Protein AF-A0AAN8WZ71-F1 (afdb_monomer)

Solvent-accessible surface area (backbone atoms only — not comparable to full-atom values): 7168 Å² total; per-residue (Å²): 134,68,98,59,56,63,64,50,48,56,57,44,58,75,47,44,44,58,53,51,13,48,49,56,67,74,42,53,74,73,52,36,56,52,51,53,52,48,50,57,48,39,73,74,74,43,94,68,56,71,68,53,53,55,36,55,76,36,24,63,64,42,34,54,52,49,54,50,50,49,50,71,71,39,50,68,61,54,51,52,52,50,51,51,51,52,54,51,50,52,49,52,52,51,53,50,52,53,48,50,54,51,53,53,52,50,52,52,53,52,53,53,53,51,53,52,52,53,52,52,53,53,52,54,55,62,75,76,110

InterPro domains:
  IPR006569 CID domain [PF04818] (3-52)
  IPR006569 CID domain [PS51391] (1-64)
  IPR008942 ENTH/VHS [G3DSA:1.25.40.90] (1-63)
  IPR008942 ENTH/VHS [SSF48464] (9-59)

Sequence (129 aa):
VRKNADDLKEALEKVLAPMFCNAMTIASEDQKSKLDKLLNLWESKIKLEDDVVMQLKKPVESWGSFEKAMIDEFPQVVATINQHIDSTFEGYKQQHNAFVQHATGQIQSLANQKQQIEQQAAAAAAAAA

Radius of gyration: 33.4 Å; Cα contacts (8 Å, |Δi|>4): 41; chains: 1; bounding box: 72×32×90 Å

Organism: Halocaridina rubra (NCBI:txid373956)

Mean predicted aligned error: 8.75 Å

Structure (mmCIF, N/CA/C/O backbone):
data_AF-A0AAN8WZ71-F1
#
_entry.id   AF-A0AAN8WZ71-F1
#
loop_
_atom_site.group_PDB
_atom_site.id
_atom_site.type_symbol
_atom_site.label_atom_id
_atom_site.label_alt_id
_atom_site.label_comp_id
_atom_site.label_asym_id
_atom_site.label_entity_id
_atom_site.label_seq_id
_atom_site.pdbx_PDB_ins_code
_atom_site.Cartn_x
_atom_site.Cartn_y
_atom_site.Cartn_z
_atom_site.occupancy
_atom_site.B_iso_or_equiv
_atom_site.auth_seq_id
_atom_site.auth_comp_id
_atom_site.auth_asym_id
_atom_site.auth_atom_id
_atom_site.pdbx_PDB_model_num
ATOM 1 N N . VAL A 1 1 ? 31.640 -9.746 -29.147 1.00 50.41 1 VAL A N 1
ATOM 2 C CA . VAL A 1 1 ? 30.275 -9.728 -28.571 1.00 50.41 1 VAL A CA 1
ATOM 3 C C . VAL A 1 1 ? 30.166 -10.917 -27.622 1.00 50.41 1 VAL A C 1
ATOM 5 O O . VAL A 1 1 ? 30.475 -12.025 -28.045 1.00 50.41 1 VAL A O 1
ATOM 8 N N . ARG A 1 2 ? 29.926 -10.696 -26.319 1.00 54.34 2 ARG A N 1
ATOM 9 C CA . ARG A 1 2 ? 29.848 -11.781 -25.315 1.00 54.34 2 ARG A CA 1
ATOM 10 C C . ARG A 1 2 ? 28.528 -12.535 -25.504 1.00 54.34 2 ARG A C 1
ATOM 12 O O . ARG A 1 2 ? 27.493 -11.900 -25.626 1.00 54.34 2 ARG A O 1
ATOM 19 N N . LYS A 1 3 ? 28.576 -13.866 -25.478 1.00 52.88 3 LYS A N 1
ATOM 20 C CA . LYS A 1 3 ? 27.518 -14.784 -25.941 1.00 52.88 3 LYS A CA 1
ATOM 21 C C . LYS A 1 3 ? 26.167 -14.750 -25.185 1.00 52.88 3 LYS A C 1
ATOM 23 O O . LYS A 1 3 ? 25.288 -15.487 -25.581 1.00 52.88 3 LYS A O 1
ATOM 28 N N . ASN A 1 4 ? 25.994 -13.896 -24.171 1.00 56.56 4 ASN A N 1
ATOM 29 C CA . ASN A 1 4 ? 24.761 -13.747 -23.371 1.00 56.56 4 ASN A CA 1
ATOM 30 C C . ASN A 1 4 ? 24.374 -12.263 -23.162 1.00 56.56 4 ASN A C 1
ATOM 32 O O . ASN A 1 4 ? 23.607 -11.937 -22.260 1.00 56.56 4 ASN A O 1
ATOM 36 N N . ALA A 1 5 ? 24.999 -11.335 -23.897 1.00 67.25 5 ALA A N 1
ATOM 37 C CA . ALA A 1 5 ? 24.739 -9.906 -23.722 1.00 67.25 5 ALA A CA 1
ATOM 38 C C . ALA A 1 5 ? 23.344 -9.511 -24.230 1.00 67.25 5 ALA A C 1
ATOM 40 O O . ALA A 1 5 ? 22.724 -8.623 -23.651 1.00 67.25 5 ALA A O 1
ATOM 41 N N . ASP A 1 6 ? 22.861 -10.197 -25.266 1.00 71.81 6 ASP A N 1
ATOM 42 C CA . ASP A 1 6 ? 21.575 -9.912 -25.898 1.00 71.81 6 ASP A CA 1
ATOM 43 C C . ASP A 1 6 ? 20.410 -10.452 -25.050 1.00 71.81 6 ASP A C 1
ATOM 45 O O . ASP A 1 6 ? 19.509 -9.686 -24.731 1.00 71.81 6 ASP A O 1
ATOM 49 N N . ASP A 1 7 ? 20.495 -11.689 -24.538 1.00 77.50 7 ASP A N 1
ATOM 50 C CA . ASP A 1 7 ? 19.505 -12.243 -23.593 1.00 77.50 7 ASP A CA 1
ATOM 51 C C . ASP A 1 7 ? 19.384 -11.392 -22.319 1.00 77.50 7 ASP A C 1
ATOM 53 O O . ASP A 1 7 ? 18.293 -11.166 -21.794 1.00 77.50 7 ASP A O 1
ATOM 57 N N . LEU A 1 8 ? 20.519 -10.892 -21.811 1.00 77.56 8 LEU A N 1
ATOM 58 C CA . LEU A 1 8 ? 20.534 -9.995 -20.660 1.00 77.56 8 LEU A CA 1
ATOM 59 C C . LEU A 1 8 ? 19.895 -8.643 -20.995 1.00 77.56 8 LEU A C 1
ATOM 61 O O . LEU A 1 8 ? 19.163 -8.116 -20.164 1.00 77.56 8 LEU A O 1
ATOM 65 N N . LYS A 1 9 ? 20.162 -8.084 -22.183 1.00 75.56 9 LYS A N 1
ATOM 66 C CA . LYS A 1 9 ? 19.537 -6.840 -22.655 1.00 75.56 9 LYS A CA 1
ATOM 67 C C . LYS A 1 9 ? 18.021 -7.005 -22.740 1.00 75.56 9 LYS A C 1
ATOM 69 O O . LYS A 1 9 ? 17.305 -6.193 -22.169 1.00 75.56 9 LYS A O 1
ATOM 74 N N . GLU A 1 10 ? 17.555 -8.090 -23.351 1.00 75.31 10 GLU A N 1
ATOM 75 C CA . GLU A 1 10 ? 16.131 -8.396 -23.514 1.00 75.31 10 GLU A CA 1
ATOM 76 C C . GLU A 1 10 ? 15.431 -8.603 -22.160 1.00 75.31 10 GLU A C 1
ATOM 78 O O . GLU A 1 10 ? 14.350 -8.067 -21.911 1.00 75.31 10 GLU A O 1
ATOM 83 N N . ALA A 1 11 ? 16.055 -9.348 -21.243 1.00 78.62 11 ALA A N 1
ATOM 84 C CA . ALA A 1 11 ? 15.525 -9.535 -19.895 1.00 78.62 11 ALA A CA 1
ATOM 85 C C . ALA A 1 11 ? 15.467 -8.214 -19.113 1.00 78.62 11 ALA A C 1
ATOM 87 O O . ALA A 1 11 ? 14.515 -7.980 -18.368 1.00 78.62 11 ALA A O 1
ATOM 88 N N . LEU A 1 12 ? 16.467 -7.345 -19.291 1.00 78.12 12 LEU A N 1
ATOM 89 C CA . LEU A 1 12 ? 16.511 -6.041 -18.639 1.00 78.12 12 LEU A CA 1
ATOM 90 C C . LEU A 1 12 ? 15.439 -5.103 -19.204 1.00 78.12 12 LEU A C 1
ATOM 92 O O . LEU A 1 12 ? 14.773 -4.426 -18.431 1.00 78.12 12 LEU A O 1
ATOM 96 N N . GLU A 1 13 ? 15.221 -5.098 -20.518 1.00 75.00 13 GLU A N 1
ATOM 97 C CA . GLU A 1 13 ? 14.202 -4.271 -21.178 1.00 75.00 13 GLU A CA 1
ATOM 98 C C . GLU A 1 13 ? 12.783 -4.596 -20.683 1.00 75.00 13 GLU A C 1
ATOM 100 O O . GLU A 1 13 ? 12.006 -3.675 -20.433 1.00 75.00 13 GLU A O 1
ATOM 105 N N . LYS A 1 14 ? 12.484 -5.874 -20.400 1.00 78.88 14 LYS A N 1
ATOM 106 C CA . LYS A 1 14 ? 11.188 -6.317 -19.841 1.00 78.88 14 LYS A CA 1
ATOM 107 C C . LYS A 1 14 ? 10.879 -5.760 -18.447 1.00 78.88 14 LYS A C 1
ATOM 109 O O . LYS A 1 14 ? 9.712 -5.633 -18.090 1.00 78.88 14 LYS A O 1
ATOM 114 N N . VAL A 1 15 ? 11.899 -5.438 -17.650 1.00 86.69 15 VAL A N 1
ATOM 115 C CA . VAL A 1 15 ? 11.726 -4.922 -16.275 1.00 86.69 15 VAL A CA 1
ATOM 116 C C . VAL A 1 15 ? 12.072 -3.440 -16.142 1.00 86.69 15 VAL A C 1
ATOM 118 O O . VAL A 1 15 ? 11.668 -2.794 -15.175 1.00 86.69 15 VAL A O 1
ATOM 121 N N . LEU A 1 16 ? 12.783 -2.876 -17.120 1.00 90.12 16 LEU A N 1
ATOM 122 C CA . LEU A 1 16 ? 13.292 -1.508 -17.089 1.00 90.12 16 LEU A CA 1
ATOM 123 C C . LEU A 1 16 ? 12.166 -0.474 -17.052 1.00 90.12 16 LEU A C 1
ATOM 125 O O . LEU A 1 16 ? 12.211 0.433 -16.218 1.00 90.12 16 LEU A O 1
ATOM 129 N N . ALA A 1 17 ? 11.149 -0.625 -17.904 1.00 91.06 17 ALA A N 1
ATOM 130 C CA . ALA A 1 17 ? 10.016 0.294 -17.926 1.00 91.06 17 ALA A CA 1
ATOM 131 C C . ALA A 1 17 ? 9.230 0.279 -16.599 1.00 91.06 17 ALA A C 1
ATOM 133 O O . ALA A 1 17 ? 9.123 1.347 -15.991 1.00 91.06 17 ALA A O 1
ATOM 134 N N . PRO A 1 18 ? 8.778 -0.874 -16.062 1.00 93.19 18 PRO A N 1
ATOM 135 C CA . PRO A 1 18 ? 8.116 -0.926 -14.757 1.00 93.19 18 PRO A CA 1
ATOM 136 C C . PRO A 1 18 ? 8.955 -0.336 -13.615 1.00 93.19 18 PRO A C 1
ATOM 138 O O . PRO A 1 18 ? 8.448 0.449 -12.815 1.00 93.19 18 PRO A O 1
ATOM 141 N N . MET A 1 19 ? 10.253 -0.655 -13.552 1.00 94.19 19 MET A N 1
ATOM 142 C CA . MET A 1 19 ? 11.137 -0.161 -12.492 1.00 94.19 19 MET A CA 1
ATOM 143 C C . MET A 1 19 ? 11.321 1.358 -12.545 1.00 94.19 19 MET A C 1
ATOM 145 O O . MET A 1 19 ? 11.204 2.027 -11.517 1.00 94.19 19 MET A O 1
ATOM 149 N N . PHE A 1 20 ? 11.599 1.909 -13.730 1.00 95.56 20 PHE A N 1
ATOM 150 C CA . PHE A 1 20 ? 11.768 3.350 -13.904 1.00 95.56 20 PHE A CA 1
ATOM 151 C C . PHE A 1 20 ? 10.460 4.101 -13.643 1.00 95.56 20 PHE A C 1
ATOM 153 O O . PHE A 1 20 ? 10.460 5.103 -12.931 1.00 95.56 20 PHE A O 1
ATOM 160 N N . CYS A 1 21 ? 9.341 3.604 -14.178 1.00 95.56 21 CYS A N 1
ATOM 161 C CA . CYS A 1 21 ? 8.038 4.248 -14.045 1.00 95.56 21 CYS A CA 1
ATOM 162 C C . CYS A 1 21 ? 7.558 4.272 -12.585 1.00 95.56 21 CYS A C 1
ATOM 164 O O . CYS A 1 21 ? 7.103 5.316 -12.109 1.00 95.56 21 CYS A O 1
ATOM 166 N N . ASN A 1 22 ? 7.743 3.175 -11.841 1.00 95.88 22 ASN A N 1
ATOM 167 C CA . ASN A 1 22 ? 7.469 3.142 -10.404 1.00 95.88 22 ASN A CA 1
ATOM 168 C C . ASN A 1 22 ? 8.366 4.130 -9.643 1.00 95.88 22 ASN A C 1
ATOM 170 O O . ASN A 1 22 ? 7.875 4.962 -8.882 1.00 95.88 22 ASN A O 1
ATOM 174 N N . ALA A 1 23 ? 9.680 4.097 -9.905 1.00 96.50 23 ALA A N 1
ATOM 175 C CA . ALA A 1 23 ? 10.632 5.004 -9.270 1.00 96.50 23 ALA A CA 1
ATOM 176 C C . ALA A 1 23 ? 10.274 6.478 -9.519 1.00 96.50 23 ALA A C 1
ATOM 178 O O . ALA A 1 23 ? 10.291 7.266 -8.579 1.00 96.50 23 ALA A O 1
ATOM 179 N N . MET A 1 24 ? 9.885 6.845 -10.745 1.00 95.62 24 MET A N 1
ATOM 180 C CA . MET A 1 24 ? 9.431 8.202 -11.073 1.00 95.62 24 MET A CA 1
ATOM 181 C C . MET A 1 24 ? 8.139 8.601 -10.357 1.00 95.62 24 MET A C 1
ATOM 183 O O . MET A 1 24 ? 7.975 9.768 -9.999 1.00 95.62 24 MET A O 1
ATOM 187 N N . THR A 1 25 ? 7.234 7.649 -10.131 1.00 93.25 25 THR A N 1
ATOM 188 C CA . THR A 1 25 ? 5.943 7.899 -9.474 1.00 93.25 25 THR A CA 1
ATOM 189 C C . THR A 1 25 ? 6.113 8.220 -7.987 1.00 93.25 25 THR A C 1
ATOM 191 O O . THR A 1 25 ? 5.432 9.106 -7.473 1.00 93.25 25 THR A O 1
ATOM 194 N N . ILE A 1 26 ? 7.056 7.561 -7.304 1.00 95.06 26 ILE A N 1
ATOM 195 C CA . ILE A 1 26 ? 7.288 7.736 -5.857 1.00 95.06 26 ILE A CA 1
ATOM 196 C C . ILE A 1 26 ? 8.430 8.706 -5.515 1.00 95.06 26 ILE A C 1
ATOM 198 O O . ILE A 1 26 ? 8.614 9.061 -4.351 1.00 95.06 26 ILE A O 1
ATOM 202 N N . ALA A 1 27 ? 9.230 9.109 -6.504 1.00 95.94 27 ALA A N 1
ATOM 203 C CA . ALA A 1 27 ? 10.394 9.961 -6.303 1.00 95.94 27 ALA A CA 1
ATOM 204 C C . ALA A 1 27 ? 10.032 11.3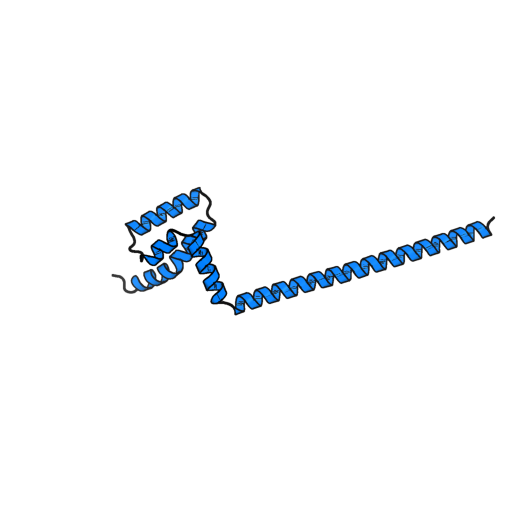80 -5.833 1.00 95.94 27 ALA A C 1
ATOM 206 O O . ALA A 1 27 ? 9.069 12.001 -6.288 1.00 95.94 27 ALA A O 1
ATOM 207 N N . SER A 1 28 ? 10.886 11.937 -4.972 1.00 96.69 28 SER A N 1
ATOM 208 C CA . SER A 1 28 ? 10.936 13.380 -4.712 1.00 96.69 28 SER A CA 1
ATOM 209 C C . SER A 1 28 ? 11.395 14.165 -5.947 1.00 96.69 28 SER A C 1
ATOM 211 O O . SER A 1 28 ? 11.982 13.606 -6.871 1.00 96.69 28 SER A O 1
ATOM 213 N N . GLU A 1 29 ? 11.198 15.482 -5.945 1.00 95.19 29 GLU A N 1
A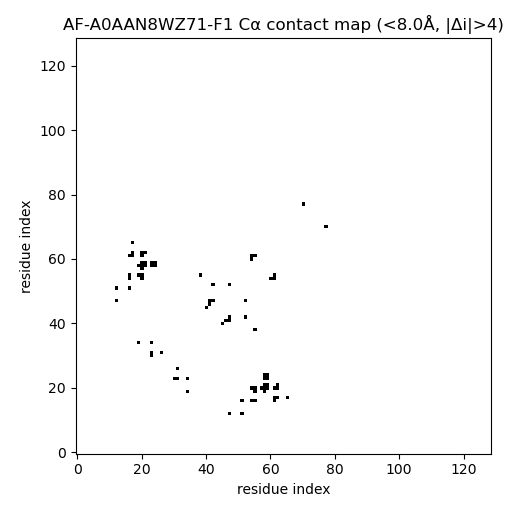TOM 214 C CA . GLU A 1 29 ? 11.547 16.348 -7.080 1.00 95.19 29 GLU A CA 1
ATOM 215 C C . GLU A 1 29 ? 13.040 16.286 -7.468 1.00 95.19 29 GLU A C 1
ATOM 217 O O . GLU A 1 29 ? 13.384 16.180 -8.645 1.00 95.19 29 GLU A O 1
ATOM 222 N N . ASP A 1 30 ? 13.946 16.257 -6.482 1.00 95.19 30 ASP A N 1
ATOM 223 C CA . ASP A 1 30 ? 15.390 16.101 -6.736 1.00 95.19 30 ASP A CA 1
ATOM 224 C C . ASP A 1 30 ? 15.716 14.746 -7.390 1.00 95.19 30 ASP A C 1
ATOM 226 O O . ASP A 1 30 ? 16.544 14.651 -8.300 1.00 95.19 30 ASP A O 1
ATOM 230 N N . GLN A 1 31 ? 15.037 13.681 -6.956 1.00 97.06 31 GLN A N 1
ATOM 231 C CA . GLN A 1 31 ? 15.202 12.346 -7.527 1.00 97.06 31 GLN A CA 1
ATOM 232 C C . GLN A 1 31 ? 14.621 12.264 -8.941 1.00 97.06 31 GLN A C 1
ATOM 234 O O . GLN A 1 31 ? 15.255 11.660 -9.805 1.00 97.06 31 GLN A O 1
ATOM 239 N N . LYS A 1 32 ? 13.485 12.919 -9.207 1.00 95.94 32 LYS A N 1
ATOM 240 C CA . LYS A 1 32 ? 12.906 13.022 -10.553 1.00 95.94 32 LYS A CA 1
ATOM 241 C C . LYS A 1 32 ? 13.876 13.684 -11.524 1.00 95.94 32 LYS A C 1
ATOM 243 O O . LYS A 1 32 ? 14.181 13.102 -12.556 1.00 95.94 32 LYS A O 1
ATOM 248 N N . SER A 1 33 ? 14.507 14.795 -11.131 1.00 96.12 33 SER A N 1
ATOM 249 C CA . SER A 1 33 ? 15.534 15.446 -11.961 1.00 96.12 33 SER A CA 1
ATOM 250 C C . SER A 1 33 ? 16.711 14.517 -12.307 1.00 96.12 33 SER A C 1
ATOM 252 O O . SER A 1 33 ? 17.272 14.578 -13.405 1.00 96.12 33 SER A O 1
ATOM 254 N N . LYS A 1 34 ? 17.108 13.630 -11.384 1.00 97.31 34 LYS A N 1
ATOM 255 C CA . LYS A 1 34 ? 18.148 12.616 -11.634 1.00 97.31 34 LYS A CA 1
ATOM 256 C C . LYS A 1 34 ? 17.659 11.513 -12.577 1.00 97.31 34 LYS A C 1
ATOM 258 O O . LYS A 1 34 ? 18.422 11.095 -13.447 1.00 97.31 34 LYS A O 1
ATOM 263 N N . LEU A 1 35 ? 16.415 11.069 -12.425 1.00 96.56 35 LEU A N 1
ATOM 264 C CA . LEU A 1 35 ? 15.778 10.081 -13.297 1.00 96.56 35 LEU A CA 1
ATOM 265 C C . LEU A 1 35 ? 15.578 10.624 -14.721 1.00 96.56 35 LEU A C 1
ATOM 267 O O . LEU A 1 35 ? 15.876 9.918 -15.678 1.00 96.56 35 LEU A O 1
ATOM 271 N N . ASP A 1 36 ? 15.221 11.897 -14.885 1.00 95.38 36 ASP A N 1
ATOM 272 C CA . ASP A 1 36 ? 15.139 12.542 -16.201 1.00 95.38 36 ASP A CA 1
ATOM 273 C C . ASP A 1 36 ? 16.508 12.601 -16.888 1.00 95.38 36 ASP A C 1
ATOM 275 O O . ASP A 1 36 ? 16.645 12.316 -18.079 1.00 95.38 36 ASP A O 1
ATOM 279 N N . LYS A 1 37 ? 17.571 12.929 -16.142 1.00 95.69 37 LYS A N 1
ATOM 280 C CA . LYS A 1 37 ? 18.946 12.880 -16.673 1.00 95.69 37 LYS A CA 1
ATOM 281 C C . LYS A 1 37 ? 19.343 11.463 -17.085 1.00 95.69 37 LYS A C 1
ATOM 283 O O . LYS A 1 37 ? 20.031 11.300 -18.091 1.00 95.69 37 LYS A O 1
ATOM 288 N N . LEU A 1 38 ? 18.921 10.456 -16.321 1.00 93.75 38 LEU A N 1
ATOM 289 C CA . LEU A 1 38 ? 19.148 9.051 -16.644 1.00 93.75 38 LEU A CA 1
ATOM 290 C C . LEU A 1 38 ? 18.431 8.657 -17.939 1.00 93.75 38 LEU A C 1
ATOM 292 O O . LEU A 1 38 ? 19.064 8.052 -18.800 1.00 93.75 38 LEU A O 1
ATOM 296 N N . LEU A 1 39 ? 17.169 9.059 -18.112 1.00 92.81 39 LEU A N 1
ATOM 297 C CA . LEU A 1 39 ? 16.405 8.799 -19.333 1.00 92.81 39 LEU A CA 1
ATOM 298 C C . LEU A 1 39 ? 17.078 9.425 -20.562 1.00 92.81 39 LEU A C 1
ATOM 300 O O . LEU A 1 39 ? 17.338 8.723 -21.534 1.00 92.81 39 LEU A O 1
ATOM 304 N N . ASN A 1 40 ? 17.481 10.696 -20.479 1.00 92.50 40 ASN A N 1
ATOM 305 C CA . ASN A 1 40 ? 18.222 11.366 -21.556 1.00 92.50 40 ASN A CA 1
ATOM 306 C C . ASN A 1 40 ? 19.552 10.654 -21.886 1.00 92.50 40 ASN A C 1
ATOM 308 O O . ASN A 1 40 ? 19.982 10.570 -23.042 1.00 92.50 40 ASN A O 1
ATOM 312 N N . LEU A 1 41 ? 20.245 10.137 -20.866 1.00 92.38 41 LEU A N 1
ATOM 313 C CA . LEU A 1 41 ? 21.469 9.363 -21.059 1.00 92.38 41 LEU A CA 1
ATOM 314 C C . LEU A 1 41 ? 21.182 8.028 -21.752 1.00 92.38 41 LEU A C 1
ATOM 316 O O . LEU A 1 41 ? 21.956 7.619 -22.616 1.00 92.38 41 LEU A O 1
ATOM 320 N N . TRP A 1 42 ? 20.091 7.357 -21.392 1.00 90.31 42 TRP A N 1
ATOM 321 C CA . TRP A 1 42 ? 19.670 6.130 -22.054 1.00 90.31 42 TRP A CA 1
ATOM 322 C C . TRP A 1 42 ? 19.304 6.386 -23.510 1.00 90.31 42 TRP A C 1
ATOM 324 O O . TRP A 1 42 ? 19.888 5.733 -24.360 1.00 90.31 42 TRP A O 1
ATOM 334 N N . GLU A 1 43 ? 18.492 7.395 -23.823 1.00 87.38 43 GLU A N 1
ATOM 335 C CA . GLU A 1 43 ? 18.138 7.743 -25.210 1.00 87.38 43 GLU A CA 1
ATOM 336 C C . GLU A 1 43 ? 19.362 8.081 -26.080 1.00 87.38 43 GLU A C 1
ATOM 338 O O . GLU A 1 43 ? 19.391 7.783 -27.272 1.00 87.38 43 GLU A O 1
ATOM 343 N N . SER A 1 44 ? 20.398 8.687 -25.491 1.00 88.50 44 SER A N 1
ATOM 344 C CA . SER A 1 44 ? 21.606 9.079 -26.231 1.00 88.50 44 SER A CA 1
ATOM 345 C C . SER A 1 44 ? 22.658 7.975 -26.363 1.00 88.50 44 SER A C 1
ATOM 347 O O . SER A 1 44 ? 23.459 8.012 -27.299 1.00 88.50 44 SER A O 1
ATOM 349 N N . LYS A 1 45 ? 22.710 7.012 -25.432 1.00 86.31 45 LYS A N 1
ATOM 350 C CA . LYS A 1 45 ? 23.808 6.025 -25.351 1.00 86.31 45 LYS A CA 1
ATOM 351 C C . LYS A 1 45 ? 23.372 4.575 -25.489 1.00 86.31 45 LYS A C 1
ATOM 353 O O . LYS A 1 45 ? 24.202 3.731 -25.823 1.00 86.31 45 LYS A O 1
ATOM 358 N N . ILE A 1 46 ? 22.114 4.274 -25.206 1.00 81.38 46 ILE A N 1
ATOM 359 C CA . ILE A 1 46 ? 21.555 2.929 -25.227 1.00 81.38 46 ILE A CA 1
ATOM 360 C C . ILE A 1 46 ? 20.477 2.915 -26.306 1.00 81.38 46 ILE A C 1
ATOM 362 O O . ILE A 1 46 ? 19.542 3.705 -26.280 1.00 81.38 46 ILE A O 1
ATOM 366 N N . LYS A 1 47 ? 20.604 2.010 -27.277 1.00 79.19 47 LYS A N 1
ATOM 367 C CA . LYS A 1 47 ? 19.530 1.766 -28.245 1.00 79.19 47 LYS A CA 1
ATOM 368 C C . LYS A 1 47 ? 18.421 0.980 -27.545 1.00 79.19 47 LYS A C 1
ATOM 370 O O . LYS A 1 47 ? 18.445 -0.254 -27.561 1.00 79.19 47 LYS A O 1
ATOM 375 N N . LEU A 1 48 ? 17.558 1.711 -26.846 1.00 83.56 48 LEU A N 1
ATOM 376 C CA . LEU A 1 48 ? 16.276 1.221 -26.354 1.00 83.56 48 LEU A CA 1
ATOM 37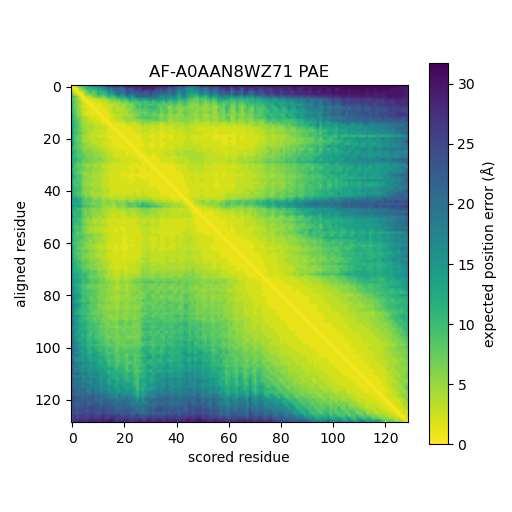7 C C . LEU A 1 48 ? 15.290 1.168 -27.522 1.00 83.56 48 LEU A C 1
ATOM 379 O O . LEU A 1 48 ? 15.383 1.982 -28.441 1.00 83.56 48 LEU A O 1
ATOM 383 N N . GLU A 1 49 ? 14.367 0.218 -27.470 1.00 86.50 49 GLU A N 1
ATOM 384 C CA . GLU A 1 49 ? 13.257 0.140 -28.416 1.00 86.50 49 GLU A CA 1
ATOM 385 C C . GLU A 1 49 ? 12.293 1.327 -28.225 1.00 86.50 49 GLU A C 1
ATOM 387 O O . GLU A 1 49 ? 12.125 1.852 -27.116 1.00 86.50 49 GLU A O 1
ATOM 392 N N . ASP A 1 50 ? 11.665 1.770 -29.316 1.00 87.50 50 ASP A N 1
ATOM 393 C CA . ASP A 1 50 ? 10.820 2.974 -29.331 1.00 87.50 50 ASP A CA 1
ATOM 394 C C . ASP A 1 50 ? 9.606 2.859 -28.392 1.00 87.50 50 ASP A C 1
ATOM 396 O O . ASP A 1 50 ? 9.178 3.847 -27.787 1.00 87.50 50 ASP A O 1
ATOM 400 N N . ASP A 1 51 ? 9.059 1.653 -28.235 1.00 88.50 51 ASP A N 1
ATOM 401 C CA . ASP A 1 51 ? 7.940 1.366 -27.338 1.00 88.50 51 ASP A CA 1
ATOM 402 C C . ASP A 1 51 ? 8.341 1.528 -25.865 1.00 88.50 51 ASP A C 1
ATOM 404 O O . ASP A 1 51 ? 7.620 2.171 -25.096 1.00 88.50 51 ASP A O 1
ATOM 408 N N . VAL A 1 52 ? 9.525 1.035 -25.488 1.00 89.12 52 VAL A N 1
ATOM 409 C CA . VAL A 1 52 ? 10.099 1.205 -24.150 1.00 89.12 52 VAL A CA 1
ATOM 410 C C . VAL A 1 52 ? 10.332 2.688 -23.873 1.00 89.12 52 VAL A C 1
ATOM 412 O O . VAL A 1 52 ? 9.916 3.193 -22.832 1.00 89.12 52 VAL A O 1
ATOM 415 N N . VAL A 1 53 ? 10.922 3.433 -24.814 1.00 90.81 53 VAL A N 1
ATOM 416 C CA . VAL A 1 53 ? 11.137 4.885 -24.660 1.00 90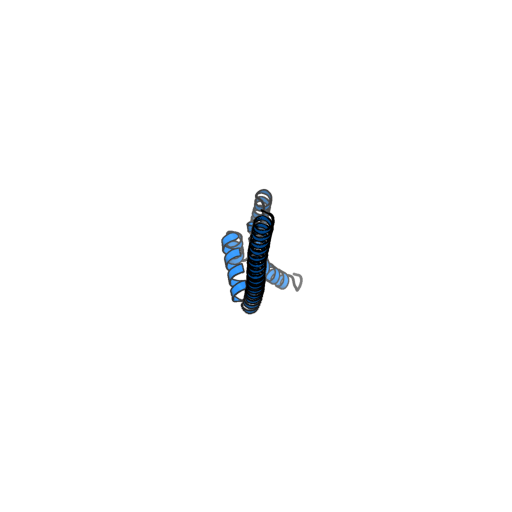.81 53 VAL A CA 1
ATOM 417 C C . VAL A 1 53 ? 9.813 5.633 -24.482 1.00 90.81 53 VAL A C 1
ATOM 419 O O . VAL A 1 53 ? 9.707 6.513 -23.621 1.00 90.81 53 VAL A O 1
ATOM 422 N N . MET A 1 54 ? 8.784 5.280 -25.256 1.00 91.75 54 MET A N 1
ATOM 423 C CA . MET A 1 54 ? 7.456 5.881 -25.132 1.00 91.75 54 MET A CA 1
ATOM 424 C C . MET A 1 54 ? 6.850 5.633 -23.745 1.00 91.75 54 MET A C 1
ATOM 426 O O . MET A 1 54 ? 6.284 6.558 -23.157 1.00 91.75 54 MET A O 1
ATOM 430 N N . GLN A 1 55 ? 7.009 4.424 -23.200 1.00 92.06 55 GLN A N 1
ATOM 431 C CA . GLN A 1 55 ? 6.551 4.107 -21.849 1.00 92.06 55 GLN A CA 1
ATOM 432 C C . GLN A 1 55 ? 7.286 4.938 -20.789 1.00 92.06 55 GLN A C 1
ATOM 434 O O . GLN A 1 55 ? 6.643 5.529 -19.916 1.00 92.06 55 GLN A O 1
ATOM 439 N N . LEU A 1 56 ? 8.615 5.049 -20.893 1.00 93.00 56 LEU A N 1
ATOM 440 C CA . LEU A 1 56 ? 9.455 5.800 -19.951 1.00 93.00 56 LEU A CA 1
ATOM 441 C C . LEU A 1 56 ? 9.141 7.302 -19.926 1.00 93.00 56 LEU A C 1
ATOM 443 O O . LEU A 1 56 ? 9.251 7.931 -18.876 1.00 93.00 56 LEU A O 1
ATOM 447 N N . LYS A 1 57 ? 8.715 7.879 -21.057 1.00 93.31 57 LYS A N 1
ATOM 448 C CA . LYS A 1 57 ? 8.286 9.289 -21.154 1.00 93.31 57 LYS A CA 1
ATOM 449 C C . LYS A 1 57 ? 6.950 9.574 -20.475 1.00 93.31 57 LYS A C 1
ATOM 451 O O . LYS A 1 57 ? 6.636 10.733 -20.211 1.00 93.31 57 LYS A O 1
ATOM 456 N N . LYS A 1 58 ? 6.162 8.537 -20.194 1.00 94.31 58 LYS A N 1
ATOM 457 C CA . LYS A 1 58 ? 4.844 8.636 -19.560 1.00 94.31 58 LYS A CA 1
ATOM 458 C C . LYS A 1 58 ? 4.780 7.766 -18.305 1.00 94.31 58 LYS A C 1
ATOM 460 O O . LYS A 1 58 ? 3.950 6.861 -18.230 1.00 94.31 58 LYS A O 1
ATOM 465 N N . PRO A 1 59 ? 5.633 8.020 -17.300 1.00 93.56 59 PRO A N 1
ATOM 466 C CA . PRO A 1 59 ? 5.849 7.075 -16.210 1.00 93.56 59 PRO A CA 1
ATOM 467 C C . PRO A 1 59 ? 4.571 6.753 -15.425 1.00 93.56 59 PRO A C 1
ATOM 469 O O . PRO A 1 59 ? 4.348 5.600 -15.080 1.00 93.56 59 PRO A O 1
ATOM 472 N N . VAL A 1 60 ? 3.689 7.733 -15.211 1.00 93.44 60 VAL A N 1
ATOM 473 C CA . VAL A 1 60 ? 2.429 7.526 -14.477 1.00 93.44 60 VAL A CA 1
ATOM 474 C C . VAL A 1 60 ? 1.435 6.664 -15.270 1.00 93.44 60 VAL A C 1
ATOM 476 O O . VAL A 1 60 ? 0.878 5.713 -14.728 1.00 93.44 60 VAL A O 1
ATOM 479 N N . GLU A 1 61 ? 1.225 6.964 -16.558 1.00 95.62 61 GLU A N 1
ATOM 480 C CA . GLU A 1 61 ? 0.310 6.198 -17.427 1.00 95.62 61 GLU A CA 1
ATOM 481 C C . GLU A 1 61 ? 0.808 4.758 -17.626 1.00 95.62 61 GLU A C 1
ATOM 483 O O . GLU A 1 61 ? 0.035 3.799 -17.537 1.00 95.62 61 GLU A O 1
ATOM 488 N N . SER A 1 62 ? 2.110 4.608 -17.875 1.00 94.94 62 SER A N 1
ATOM 489 C CA . SER A 1 62 ? 2.756 3.315 -18.098 1.00 94.94 62 SER A CA 1
ATOM 490 C C . SER A 1 62 ? 2.740 2.452 -16.842 1.00 94.94 62 SER A C 1
ATOM 492 O O . SER A 1 62 ? 2.446 1.261 -16.930 1.00 94.94 62 SER A O 1
ATOM 494 N N . TRP A 1 63 ? 2.986 3.047 -15.668 1.00 95.31 63 TRP A N 1
ATOM 495 C CA . TRP A 1 63 ? 2.891 2.338 -14.394 1.00 95.31 63 TRP A CA 1
ATOM 496 C C . TRP A 1 63 ? 1.468 1.846 -14.124 1.00 95.31 63 TRP A C 1
ATOM 498 O O . TRP A 1 63 ? 1.278 0.659 -13.876 1.00 95.31 63 TRP A O 1
ATOM 508 N N . GLY A 1 64 ? 0.456 2.707 -14.279 1.00 94.19 64 GLY A N 1
ATOM 509 C CA . GLY A 1 64 ? -0.938 2.300 -14.079 1.00 94.19 64 GLY A CA 1
ATOM 510 C C . GLY A 1 64 ? -1.395 1.208 -15.056 1.00 94.19 64 GLY A C 1
ATOM 511 O O . GLY A 1 64 ? -2.145 0.304 -14.687 1.00 94.19 64 GLY A O 1
ATOM 512 N N . SER A 1 65 ? -0.910 1.244 -16.301 1.00 93.56 65 SER A N 1
ATOM 513 C CA . SER A 1 65 ? -1.181 0.190 -17.290 1.00 93.56 65 SER A CA 1
ATOM 514 C C . SER A 1 65 ? -0.531 -1.141 -16.899 1.00 93.56 65 SER A C 1
ATOM 516 O O . SER A 1 65 ? -1.161 -2.191 -17.025 1.00 93.56 65 SER A O 1
ATOM 518 N N . PHE A 1 66 ? 0.703 -1.099 -16.389 1.00 93.38 66 PHE A N 1
ATOM 519 C CA . PHE A 1 66 ? 1.415 -2.274 -15.890 1.00 93.38 66 PHE A CA 1
ATOM 520 C C . PHE A 1 66 ? 0.737 -2.881 -14.652 1.00 93.38 66 PHE A C 1
ATOM 522 O O . PHE A 1 66 ? 0.529 -4.091 -14.603 1.00 93.38 66 PHE A O 1
ATOM 529 N N . GLU A 1 67 ? 0.324 -2.057 -13.684 1.00 91.62 67 GLU A N 1
ATOM 530 C CA . GLU A 1 67 ? -0.421 -2.516 -12.503 1.00 91.62 67 GLU A CA 1
ATOM 531 C C . GLU A 1 67 ? -1.721 -3.223 -12.896 1.00 91.62 67 GLU A C 1
ATOM 533 O O . GLU A 1 67 ? -2.029 -4.296 -12.377 1.00 91.62 67 GLU A O 1
ATOM 538 N N . LYS A 1 68 ? -2.461 -2.662 -13.859 1.00 93.94 68 LYS A N 1
ATOM 539 C CA . LYS A 1 68 ? -3.677 -3.291 -14.378 1.00 93.94 68 LYS A CA 1
ATOM 540 C C . LYS A 1 68 ? -3.389 -4.643 -15.033 1.00 93.94 68 LYS A C 1
ATOM 542 O O . LYS A 1 68 ? -4.083 -5.610 -14.739 1.00 93.94 68 LYS A O 1
ATOM 547 N N . ALA A 1 69 ? -2.356 -4.721 -15.872 1.00 93.25 69 ALA A N 1
ATOM 548 C CA . ALA A 1 69 ? -1.960 -5.973 -16.511 1.00 93.25 69 ALA A CA 1
ATOM 549 C C . ALA A 1 69 ? -1.589 -7.052 -15.478 1.00 93.25 69 ALA A C 1
ATOM 551 O O . ALA A 1 69 ? -2.008 -8.195 -15.622 1.00 93.25 69 ALA A O 1
ATOM 552 N N . MET A 1 70 ? -0.889 -6.684 -14.400 1.00 91.88 70 MET A N 1
ATOM 553 C CA . MET A 1 70 ? -0.572 -7.606 -13.303 1.00 91.88 70 MET A CA 1
ATOM 554 C C . MET A 1 70 ? -1.825 -8.108 -12.572 1.00 91.88 70 MET A C 1
ATOM 556 O O . MET A 1 70 ? -1.908 -9.284 -12.225 1.00 91.88 70 MET A O 1
ATOM 560 N N . ILE A 1 71 ? -2.813 -7.240 -12.332 1.00 93.25 71 ILE A N 1
ATOM 561 C CA 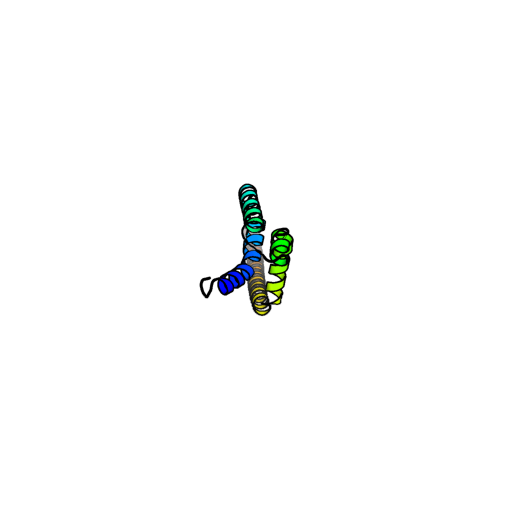. ILE A 1 71 ? -4.095 -7.643 -11.727 1.00 93.25 71 ILE A CA 1
ATOM 562 C C . ILE A 1 71 ? -4.805 -8.673 -12.615 1.00 93.25 71 ILE A C 1
ATOM 564 O O . ILE A 1 71 ? -5.294 -9.684 -12.107 1.00 93.25 71 ILE A O 1
ATOM 568 N N . ASP A 1 72 ? -4.822 -8.430 -13.927 1.00 94.94 72 ASP A N 1
ATOM 569 C CA . ASP A 1 72 ? -5.443 -9.320 -14.910 1.00 94.94 72 ASP A CA 1
ATOM 570 C C . ASP A 1 72 ? -4.668 -10.649 -15.065 1.00 94.94 72 ASP A C 1
ATOM 572 O O . ASP A 1 72 ? -5.277 -11.694 -15.297 1.00 94.94 72 ASP A O 1
ATOM 576 N N . GLU A 1 73 ? -3.339 -10.636 -14.897 1.00 95.25 73 GLU A N 1
ATOM 577 C CA . GLU A 1 73 ? -2.466 -11.820 -14.969 1.00 95.25 73 GLU A CA 1
ATOM 578 C C . GLU A 1 73 ? -2.554 -12.706 -13.716 1.00 95.25 73 GLU A C 1
ATOM 580 O O . GLU A 1 73 ? -2.492 -13.935 -13.813 1.00 95.25 73 GLU A O 1
ATOM 585 N N . PHE A 1 74 ? -2.750 -12.108 -12.535 1.00 95.12 74 PHE A N 1
ATOM 586 C CA . PHE A 1 74 ? -2.752 -12.815 -11.249 1.00 95.12 74 PHE A CA 1
ATOM 587 C C . PHE A 1 74 ? -4.110 -12.778 -10.516 1.00 95.12 74 PHE A C 1
ATOM 589 O O . PHE A 1 74 ? -4.159 -12.471 -9.316 1.00 95.12 74 PHE A O 1
ATOM 596 N N . PRO A 1 75 ? -5.229 -13.184 -11.151 1.00 94.56 75 PRO A N 1
ATOM 597 C CA . PRO A 1 75 ? -6.564 -13.048 -10.567 1.00 94.56 75 PRO A CA 1
ATOM 598 C C . PRO A 1 75 ? -6.752 -13.889 -9.297 1.00 94.56 75 PRO A C 1
ATOM 600 O O . PRO A 1 75 ? -7.499 -13.503 -8.402 1.00 94.56 75 PRO A O 1
ATOM 603 N N . GLN A 1 76 ? -6.049 -15.021 -9.175 1.00 95.88 76 GLN A N 1
ATOM 604 C CA . GLN A 1 76 ? -6.118 -15.881 -7.985 1.00 95.88 76 GLN A CA 1
ATOM 605 C C . GLN A 1 76 ? -5.467 -15.240 -6.754 1.00 95.88 76 GLN A C 1
ATOM 607 O O . GLN A 1 76 ? -5.962 -15.391 -5.635 1.00 95.88 76 GLN A O 1
ATOM 612 N N . VAL A 1 77 ? -4.376 -14.492 -6.952 1.00 96.06 77 VAL A N 1
ATOM 613 C CA . VAL A 1 77 ? -3.716 -13.749 -5.869 1.00 96.06 77 VAL A CA 1
ATOM 614 C C . VAL A 1 77 ? -4.649 -12.646 -5.375 1.00 96.06 77 VAL A C 1
ATOM 616 O O . VAL A 1 77 ? -4.884 -12.531 -4.173 1.00 96.06 77 VAL A O 1
ATOM 619 N N . VAL A 1 78 ? -5.255 -11.903 -6.305 1.00 95.12 78 VAL A N 1
ATOM 620 C CA . VAL A 1 78 ? -6.239 -10.854 -6.002 1.00 95.12 78 VAL A CA 1
ATOM 621 C C . VAL A 1 78 ? -7.449 -11.428 -5.260 1.00 95.12 78 VAL A C 1
ATOM 623 O O . VAL A 1 78 ? -7.835 -10.902 -4.218 1.00 95.12 78 VAL A O 1
ATOM 626 N N . ALA A 1 79 ? -8.012 -12.543 -5.737 1.00 96.19 79 ALA A N 1
ATOM 627 C CA . ALA A 1 79 ? -9.140 -13.210 -5.088 1.00 96.19 79 ALA A CA 1
ATOM 628 C C . ALA A 1 79 ? -8.811 -13.646 -3.650 1.00 96.19 79 ALA A C 1
ATOM 630 O O . ALA A 1 79 ? -9.612 -13.430 -2.743 1.00 96.19 79 ALA A O 1
ATOM 631 N N . THR A 1 80 ? -7.614 -14.197 -3.429 1.00 97.75 80 THR A N 1
ATOM 632 C CA . THR A 1 80 ? -7.151 -14.623 -2.099 1.00 97.75 80 THR A CA 1
ATOM 633 C C . THR A 1 80 ? -7.030 -13.438 -1.140 1.00 97.75 80 THR A C 1
ATOM 635 O O . THR A 1 80 ? -7.484 -13.515 0.003 1.00 97.75 80 THR A O 1
ATOM 638 N N . ILE A 1 81 ? -6.449 -12.326 -1.600 1.00 97.12 81 ILE A N 1
ATOM 639 C CA . ILE A 1 81 ? -6.329 -11.099 -0.802 1.00 97.12 81 ILE A CA 1
ATOM 640 C C . ILE A 1 81 ? -7.718 -10.564 -0.442 1.00 97.12 81 ILE A C 1
ATOM 642 O O . ILE A 1 81 ? -7.970 -10.281 0.729 1.00 97.12 81 ILE A O 1
ATOM 646 N N . ASN A 1 82 ? -8.632 -10.484 -1.412 1.00 96.81 82 ASN A N 1
ATOM 647 C CA . ASN A 1 82 ? -9.999 -10.017 -1.178 1.00 96.81 82 ASN A CA 1
ATOM 648 C C . ASN A 1 82 ? -10.728 -10.899 -0.159 1.00 96.81 82 ASN A C 1
ATOM 650 O O . ASN A 1 82 ? -11.277 -10.385 0.810 1.00 96.81 82 ASN A O 1
ATOM 654 N N . GLN A 1 83 ? -10.641 -12.224 -0.298 1.00 98.12 83 GLN A N 1
ATOM 655 C CA . GLN A 1 83 ? -11.236 -13.156 0.659 1.00 98.12 83 GLN A CA 1
ATOM 656 C C . GLN A 1 83 ? -10.668 -12.974 2.075 1.00 98.12 83 GLN A C 1
ATOM 658 O O . GLN A 1 83 ? -11.409 -13.031 3.058 1.00 98.12 83 GLN A O 1
ATOM 663 N N . HIS A 1 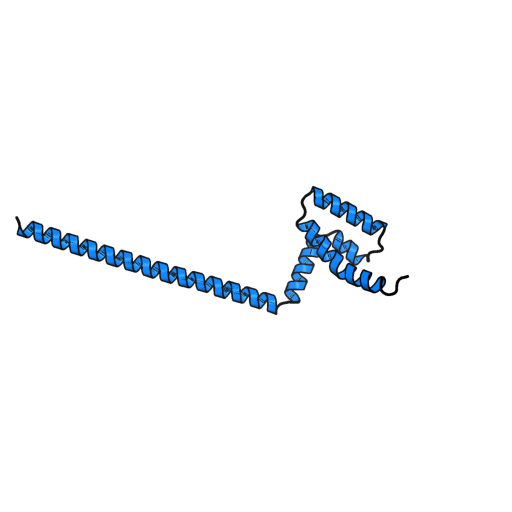84 ? -9.357 -12.747 2.199 1.00 98.12 84 HIS A N 1
ATOM 664 C CA . HIS A 1 84 ? -8.729 -12.488 3.492 1.00 98.12 84 HIS A CA 1
ATOM 665 C C . HIS A 1 84 ? -9.219 -11.170 4.112 1.00 98.12 84 HIS A C 1
ATOM 667 O O . HIS A 1 84 ? -9.503 -11.122 5.313 1.00 98.12 84 HIS A O 1
ATOM 673 N N . ILE A 1 85 ? -9.343 -10.111 3.307 1.00 98.06 85 ILE A N 1
ATOM 674 C CA . ILE A 1 85 ? -9.887 -8.815 3.735 1.00 98.06 85 ILE A CA 1
ATOM 675 C C . ILE A 1 85 ? -11.327 -8.987 4.226 1.00 98.06 85 ILE A C 1
ATOM 677 O O . ILE A 1 85 ? -11.629 -8.590 5.352 1.00 98.06 85 ILE A O 1
ATOM 681 N N . ASP A 1 86 ? -12.178 -9.641 3.436 1.00 98.25 86 ASP A N 1
ATOM 682 C CA . ASP A 1 86 ? -13.586 -9.872 3.765 1.00 98.25 86 ASP A CA 1
ATOM 683 C C . ASP A 1 86 ? -13.738 -10.678 5.059 1.00 98.25 86 ASP A C 1
ATOM 685 O O . ASP A 1 86 ? -14.488 -10.295 5.959 1.00 98.25 86 ASP A O 1
ATOM 689 N N . SER A 1 87 ? -12.972 -11.764 5.198 1.00 98.12 87 SER A N 1
ATOM 690 C CA . SER A 1 87 ? -12.991 -12.595 6.405 1.00 98.12 87 SER A CA 1
ATOM 691 C C . SER A 1 87 ? -12.531 -11.824 7.642 1.00 98.12 87 SER A C 1
ATOM 693 O O . SER A 1 87 ? -13.104 -11.989 8.720 1.00 98.12 87 SER A O 1
ATOM 695 N N . THR A 1 88 ? -11.496 -10.994 7.508 1.00 98.19 88 THR A N 1
ATOM 696 C CA . THR A 1 88 ? -10.968 -10.187 8.617 1.00 98.19 88 THR A CA 1
ATOM 697 C C . THR A 1 88 ? -11.982 -9.127 9.037 1.00 98.19 88 THR A C 1
ATOM 699 O O . THR A 1 88 ? -12.256 -8.956 10.226 1.00 98.19 88 THR A O 1
ATOM 702 N N . PHE A 1 89 ? -12.585 -8.447 8.062 1.00 98.50 89 PHE A N 1
ATOM 703 C CA . PHE A 1 89 ? -13.595 -7.426 8.299 1.00 98.50 89 PHE A CA 1
ATOM 704 C C . PHE A 1 89 ? -14.843 -7.999 8.978 1.00 98.50 89 PHE A C 1
ATOM 706 O O . PHE A 1 89 ? -15.301 -7.458 9.987 1.00 98.50 89 PHE A O 1
ATOM 713 N N . GLU A 1 90 ? -15.370 -9.117 8.476 1.00 98.38 90 GLU A N 1
ATOM 714 C CA . GLU A 1 90 ? -16.536 -9.762 9.082 1.00 98.38 90 GLU A CA 1
ATOM 715 C C . GLU A 1 90 ? -16.216 -10.262 10.500 1.00 98.38 90 GLU A C 1
ATOM 717 O O . GLU A 1 90 ? -17.033 -10.099 11.407 1.00 98.38 90 GLU A O 1
ATOM 722 N N . GLY A 1 91 ? -14.996 -10.755 10.736 1.00 98.31 91 GLY A N 1
ATOM 723 C CA . GLY A 1 91 ? -14.507 -11.075 12.077 1.00 98.31 91 GLY A CA 1
ATOM 724 C C . GLY A 1 91 ? -14.549 -9.874 13.031 1.00 98.31 91 GLY A C 1
ATOM 725 O O . GLY A 1 91 ? -15.092 -9.980 14.134 1.00 98.31 91 GLY A O 1
ATOM 726 N N . TYR A 1 92 ? -14.047 -8.708 12.608 1.00 98.44 92 TYR A N 1
ATOM 727 C CA . TYR A 1 92 ? -14.113 -7.484 13.418 1.00 98.44 92 TYR A CA 1
ATOM 728 C C . TYR A 1 92 ? -15.547 -7.027 13.682 1.00 98.44 92 TYR A C 1
ATOM 730 O O . TYR A 1 92 ? -15.878 -6.635 14.803 1.00 98.44 92 TYR A O 1
ATOM 738 N N . LYS A 1 93 ? -16.421 -7.118 12.681 1.00 98.50 93 LYS A N 1
ATOM 739 C CA . LYS A 1 93 ? -17.836 -6.771 12.823 1.00 98.50 93 LYS A CA 1
ATOM 740 C C . LYS A 1 93 ? -18.544 -7.672 13.837 1.00 98.50 93 LYS A C 1
ATOM 742 O O . LYS A 1 93 ? -19.301 -7.177 14.672 1.00 98.50 93 LYS A O 1
ATOM 747 N N . GLN A 1 94 ? -18.273 -8.975 13.819 1.00 98.38 94 GLN A N 1
ATOM 748 C CA . GLN A 1 94 ? -18.822 -9.914 14.800 1.00 98.38 94 GLN A CA 1
ATOM 749 C C . GLN A 1 94 ? -18.326 -9.619 16.219 1.00 98.38 94 GLN A C 1
ATOM 751 O O . GLN A 1 94 ? -19.135 -9.571 17.146 1.00 98.38 94 GLN A O 1
ATOM 756 N N . GLN A 1 95 ? -17.027 -9.357 16.389 1.00 98.38 95 GLN A N 1
ATOM 757 C CA . GLN A 1 95 ? -16.456 -8.978 17.687 1.00 98.38 95 GLN A CA 1
ATOM 758 C C . GLN A 1 95 ? -17.083 -7.691 18.229 1.00 98.38 95 GLN A C 1
ATOM 760 O O . GLN A 1 95 ? -17.460 -7.633 19.400 1.00 98.38 95 GLN A O 1
ATOM 765 N N . HIS A 1 96 ? -17.249 -6.678 17.375 1.00 98.44 96 HIS A N 1
ATOM 766 C CA . HIS A 1 96 ? -17.913 -5.434 17.747 1.00 98.44 96 HIS A CA 1
ATOM 767 C C . HIS A 1 96 ? -19.357 -5.678 18.199 1.00 98.44 96 HIS A C 1
ATOM 769 O O . HIS A 1 96 ? -19.756 -5.213 19.265 1.00 98.44 96 HIS A O 1
ATOM 775 N N . ASN A 1 97 ? -20.129 -6.457 17.438 1.00 98.31 97 ASN A N 1
ATOM 776 C CA . ASN A 1 97 ? -21.508 -6.785 17.797 1.00 98.31 97 ASN A CA 1
ATOM 777 C C . ASN A 1 97 ? -21.597 -7.534 19.133 1.00 98.31 97 ASN A C 1
ATOM 779 O O . ASN A 1 97 ? -22.433 -7.189 19.969 1.00 98.31 97 ASN A O 1
ATOM 783 N N . ALA A 1 98 ? -20.721 -8.516 19.365 1.00 98.12 98 ALA A N 1
ATOM 784 C CA . ALA A 1 98 ? -20.662 -9.245 20.630 1.00 98.12 98 ALA A CA 1
ATOM 785 C C . ALA A 1 98 ? -20.330 -8.313 21.807 1.00 98.12 98 ALA A C 1
ATOM 787 O O . ALA A 1 98 ? -20.966 -8.386 22.860 1.00 98.12 98 ALA A O 1
ATOM 788 N N . PHE A 1 99 ? -19.383 -7.390 21.616 1.00 98.50 99 PHE A N 1
ATOM 789 C CA . PHE A 1 99 ? -19.047 -6.378 22.613 1.00 98.50 99 PHE A CA 1
ATOM 790 C C . PHE A 1 99 ? -20.238 -5.466 22.934 1.00 98.50 99 PHE A C 1
ATOM 792 O O . PHE A 1 99 ? -20.548 -5.263 24.108 1.00 98.50 99 PHE A O 1
ATOM 799 N N . VAL 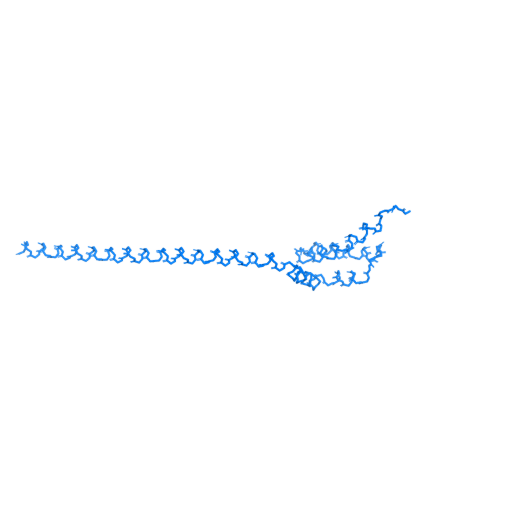A 1 100 ? -20.928 -4.946 21.914 1.00 98.50 100 VAL A N 1
ATOM 800 C CA . VAL A 1 100 ? -22.094 -4.068 22.097 1.00 98.50 100 VAL A CA 1
ATOM 801 C C . VAL A 1 100 ? -23.200 -4.792 22.858 1.00 98.50 100 VAL A C 1
ATOM 803 O O . VAL A 1 100 ? -23.699 -4.262 23.849 1.00 98.50 100 VAL A O 1
ATOM 806 N N . GLN A 1 101 ? -23.540 -6.020 22.456 1.00 98.12 101 GLN A N 1
ATOM 807 C CA . GLN A 1 101 ? -24.550 -6.832 23.142 1.00 98.12 101 GLN A CA 1
ATOM 808 C C . GLN A 1 101 ? -24.200 -7.043 24.616 1.00 98.12 101 GLN A C 1
ATOM 810 O O . GLN A 1 101 ? -25.042 -6.852 25.494 1.00 98.12 101 GLN A O 1
ATOM 815 N N . HIS A 1 102 ? -22.942 -7.383 24.893 1.00 98.19 102 HIS A N 1
ATOM 816 C CA . HIS A 1 102 ? -22.456 -7.575 26.250 1.00 98.19 102 HIS A CA 1
ATOM 817 C C . HIS A 1 102 ? -22.529 -6.283 27.080 1.00 98.19 102 HIS A C 1
ATOM 819 O O . HIS A 1 102 ? -23.078 -6.294 28.182 1.00 98.19 102 HIS A O 1
ATOM 825 N N . ALA A 1 103 ? -22.052 -5.155 26.548 1.00 98.12 103 ALA A N 1
ATOM 826 C CA . ALA A 1 103 ? -22.096 -3.866 27.233 1.00 98.12 103 ALA A CA 1
ATOM 827 C C . ALA A 1 103 ? -23.540 -3.411 27.512 1.00 98.12 103 ALA A C 1
ATOM 829 O O . ALA A 1 103 ? -23.851 -2.980 28.621 1.00 98.12 103 ALA A O 1
ATOM 830 N N . THR A 1 104 ? -24.447 -3.557 26.541 1.00 97.88 104 THR A N 1
ATOM 831 C CA . THR A 1 104 ? -25.871 -3.241 26.725 1.00 97.88 104 THR A CA 1
ATOM 832 C C . THR A 1 104 ? -26.514 -4.124 27.796 1.00 97.88 104 THR A C 1
ATOM 834 O O . THR A 1 104 ? -27.234 -3.608 28.651 1.00 97.88 104 THR A O 1
ATOM 837 N N . GLY A 1 105 ? -26.219 -5.428 27.803 1.00 97.75 105 GLY A N 1
ATOM 838 C CA . GLY A 1 105 ? -26.708 -6.347 28.834 1.00 97.75 105 GLY A CA 1
ATOM 839 C C . GLY A 1 105 ? -26.223 -5.970 30.237 1.00 97.75 105 GLY A C 1
ATOM 840 O O . GLY A 1 105 ? -27.015 -5.945 31.180 1.00 97.75 105 GLY A O 1
ATOM 841 N N . GLN A 1 106 ? -24.948 -5.591 30.378 1.00 98.00 106 GLN A N 1
ATOM 842 C CA . GLN A 1 106 ? -24.414 -5.108 31.655 1.00 98.00 106 GLN A CA 1
ATOM 843 C C . GLN A 1 106 ? -25.108 -3.829 32.131 1.00 98.00 106 GLN A C 1
ATOM 845 O O . GLN A 1 106 ? -25.485 -3.738 33.299 1.00 98.00 106 GLN A O 1
ATOM 850 N N . ILE A 1 107 ? -25.325 -2.862 31.233 1.00 97.19 107 ILE A N 1
ATOM 851 C CA . ILE A 1 107 ? -26.028 -1.613 31.556 1.00 97.19 107 ILE A CA 1
ATOM 852 C C . ILE A 1 107 ? -27.442 -1.908 32.072 1.00 97.19 107 ILE A C 1
ATOM 854 O O . ILE A 1 107 ? -27.842 -1.364 33.100 1.00 97.19 107 ILE A O 1
ATOM 858 N N . GLN A 1 108 ? -28.185 -2.797 31.405 1.00 97.25 108 GLN A N 1
ATOM 859 C CA . GLN A 1 108 ? -29.534 -3.186 31.833 1.00 97.25 108 GLN A CA 1
ATOM 860 C C . GLN A 1 108 ? -29.530 -3.883 33.199 1.00 97.25 108 GLN A C 1
ATOM 862 O O . GLN A 1 108 ? -30.356 -3.565 34.054 1.00 97.25 108 GLN A O 1
ATOM 867 N N . SER A 1 109 ? -28.579 -4.791 33.437 1.00 97.31 109 SER A N 1
ATOM 868 C CA . SER A 1 109 ? -28.436 -5.467 34.730 1.00 97.31 109 SER A CA 1
ATOM 869 C C . SER A 1 109 ? -28.170 -4.474 35.864 1.00 97.31 109 SER A C 1
ATOM 871 O O . SER A 1 109 ? -28.817 -4.543 36.909 1.00 97.31 109 SER A O 1
ATOM 873 N N . LEU A 1 110 ? -27.249 -3.527 35.656 1.00 97.12 110 LEU A N 1
ATOM 874 C CA . LEU A 1 110 ? -26.923 -2.495 36.643 1.00 97.12 110 LEU A CA 1
ATOM 875 C C . LEU A 1 110 ? -28.107 -1.554 36.900 1.00 97.12 110 LEU A C 1
ATOM 877 O O . LEU A 1 110 ? -28.365 -1.198 38.049 1.00 97.12 110 LEU A O 1
ATOM 881 N N . ALA A 1 111 ? -28.858 -1.183 35.858 1.00 96.31 111 ALA A N 1
ATOM 882 C CA . ALA A 1 111 ? -30.055 -0.357 35.996 1.00 96.31 111 ALA A CA 1
ATOM 883 C C . ALA A 1 111 ? -31.135 -1.049 36.848 1.00 96.31 111 ALA A C 1
ATOM 885 O O . ALA A 1 111 ? -31.674 -0.440 37.773 1.00 96.31 111 ALA A O 1
ATOM 886 N N . ASN A 1 112 ? -31.389 -2.338 36.601 1.00 96.38 112 ASN A N 1
ATOM 887 C CA . ASN A 1 112 ? -32.345 -3.127 37.380 1.00 96.38 112 ASN A CA 1
ATOM 888 C C . ASN A 1 112 ? -31.903 -3.285 38.842 1.00 96.38 112 ASN A C 1
ATOM 890 O O . ASN A 1 112 ? -32.716 -3.140 39.755 1.00 96.38 112 ASN A O 1
ATOM 894 N N . GLN A 1 113 ? -30.612 -3.543 39.077 1.00 96.38 113 GLN A N 1
ATOM 895 C CA . GLN A 1 113 ? -30.067 -3.664 40.429 1.00 96.38 113 GLN A CA 1
ATOM 896 C C . GLN A 1 113 ? -30.201 -2.350 41.207 1.00 96.38 113 GLN A C 1
ATOM 898 O O . GL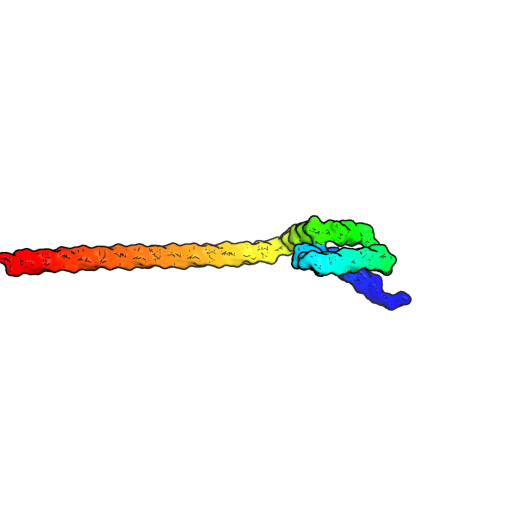N A 1 113 ? -30.618 -2.359 42.366 1.00 96.38 113 GLN A O 1
ATOM 903 N N . LYS A 1 114 ? -29.912 -1.212 40.563 1.00 95.56 114 LYS A N 1
ATOM 904 C CA . LYS A 1 114 ? -30.101 0.114 41.159 1.00 95.56 114 LYS A CA 1
ATOM 905 C C . LYS A 1 114 ? -31.560 0.339 41.573 1.00 95.56 114 LYS A C 1
ATOM 907 O O . LYS A 1 114 ? -31.807 0.726 42.712 1.00 95.56 114 LYS A O 1
ATOM 912 N N . GLN A 1 115 ? -32.514 0.036 40.692 1.00 95.25 115 GLN A N 1
ATOM 913 C CA . GLN A 1 115 ? -33.941 0.202 40.982 1.00 95.25 115 GLN A CA 1
ATOM 914 C C . GLN A 1 115 ? -34.407 -0.670 42.162 1.00 95.25 115 GLN A C 1
ATOM 916 O O . GLN A 1 115 ? -35.174 -0.207 43.005 1.00 95.25 115 GLN A O 1
ATOM 921 N N . GLN A 1 116 ? -33.933 -1.917 42.256 1.00 94.56 116 GLN A N 1
ATOM 922 C CA . GLN A 1 116 ? -34.260 -2.802 43.381 1.00 94.56 116 GLN A CA 1
ATOM 923 C C . GLN A 1 116 ? -33.728 -2.263 44.714 1.00 94.56 116 GLN A C 1
ATOM 925 O O . GLN A 1 116 ? -34.450 -2.280 45.710 1.00 94.56 116 GLN A O 1
ATOM 930 N N . ILE A 1 117 ? -32.491 -1.755 44.731 1.00 95.12 117 ILE A N 1
ATOM 931 C CA . ILE A 1 117 ? -31.889 -1.162 45.933 1.00 95.12 117 ILE A CA 1
ATOM 932 C C . ILE A 1 117 ? -32.666 0.089 46.363 1.00 95.12 117 ILE A C 1
ATOM 934 O O . ILE A 1 117 ? -32.973 0.238 47.544 1.00 95.12 117 ILE A O 1
ATOM 938 N N . GLU A 1 118 ? -33.035 0.963 45.422 1.00 94.31 118 GLU A N 1
ATOM 939 C CA . GLU A 1 118 ? -33.828 2.167 45.710 1.00 94.31 118 GLU A CA 1
ATOM 940 C C . GLU A 1 118 ? -35.212 1.823 46.289 1.00 94.31 118 GLU A C 1
ATOM 942 O O . GLU A 1 118 ? -35.641 2.440 47.265 1.00 94.31 118 GLU A O 1
ATOM 947 N N . GLN A 1 119 ? -35.886 0.797 45.758 1.00 91.44 119 GLN A N 1
ATOM 948 C CA . GLN A 1 119 ? -37.168 0.320 46.294 1.00 91.44 119 GLN A CA 1
ATOM 949 C C . GLN A 1 119 ? -37.035 -0.265 47.705 1.00 91.44 119 GLN A C 1
ATOM 951 O O . GLN A 1 119 ? -37.861 0.029 48.570 1.00 91.44 119 GLN A O 1
ATOM 956 N N . GLN A 1 120 ? -35.997 -1.066 47.960 1.00 90.50 120 GLN A N 1
ATOM 957 C CA . GLN A 1 120 ? -35.738 -1.623 49.290 1.00 90.50 120 GLN A CA 1
ATOM 958 C C . GLN A 1 120 ? -35.419 -0.526 50.312 1.00 90.50 120 GLN A C 1
ATOM 960 O O . GLN A 1 120 ? -35.949 -0.555 51.422 1.00 90.50 120 GLN A O 1
ATOM 965 N N . ALA A 1 121 ? -34.610 0.467 49.933 1.00 90.69 121 ALA A N 1
ATOM 966 C CA . ALA A 1 121 ? -34.287 1.605 50.789 1.00 90.69 121 ALA A CA 1
ATOM 967 C C . ALA A 1 121 ? -35.533 2.442 51.126 1.00 90.69 121 ALA A C 1
ATOM 969 O O . ALA A 1 121 ? -35.735 2.799 52.286 1.00 90.69 121 ALA A O 1
ATOM 970 N N . ALA A 1 122 ? -36.400 2.703 50.142 1.00 89.88 122 ALA A N 1
ATOM 971 C CA . ALA A 1 122 ? -37.653 3.424 50.357 1.00 89.88 122 ALA A CA 1
ATOM 972 C C . ALA A 1 122 ? -38.619 2.658 51.278 1.00 89.88 122 ALA A C 1
ATOM 974 O O . ALA A 1 122 ? -39.211 3.250 52.180 1.00 89.88 122 ALA A O 1
ATOM 975 N N . ALA A 1 123 ? -38.747 1.339 51.097 1.00 87.12 123 ALA A N 1
ATOM 976 C CA . ALA A 1 123 ? -39.585 0.496 51.948 1.00 87.12 123 ALA A CA 1
ATOM 977 C C . ALA A 1 123 ? -39.068 0.429 53.396 1.00 87.12 123 ALA A C 1
ATOM 979 O O . ALA A 1 123 ? -39.855 0.524 54.336 1.00 87.12 123 ALA A O 1
ATOM 980 N N . ALA A 1 124 ? -37.749 0.315 53.586 1.00 85.25 124 ALA A N 1
ATOM 981 C CA . ALA A 1 124 ? -37.131 0.320 54.910 1.00 85.25 124 ALA A CA 1
ATOM 982 C C . ALA A 1 124 ? -37.313 1.667 55.631 1.00 85.25 124 ALA A C 1
ATOM 984 O O . ALA A 1 124 ? -37.607 1.685 56.823 1.00 85.25 124 ALA A O 1
ATOM 985 N N . ALA A 1 125 ? -37.193 2.787 54.910 1.00 83.00 125 ALA A N 1
ATOM 986 C CA . ALA A 1 125 ? -37.436 4.117 55.466 1.00 83.00 125 ALA A CA 1
ATOM 987 C C . ALA A 1 125 ? -38.905 4.319 55.878 1.00 83.00 125 ALA A C 1
ATOM 989 O O . ALA A 1 125 ? -39.167 4.899 56.926 1.00 83.00 125 ALA A O 1
ATOM 990 N N . ALA A 1 126 ? -39.857 3.804 55.093 1.00 79.62 126 ALA A N 1
ATOM 991 C CA . ALA A 1 126 ? -41.283 3.879 55.413 1.00 79.62 126 ALA A CA 1
ATOM 992 C C . ALA A 1 126 ? -41.690 2.999 56.610 1.00 79.62 126 ALA A C 1
ATOM 994 O O . ALA A 1 126 ? -42.625 3.345 57.317 1.00 79.62 126 ALA A O 1
ATOM 995 N N . ALA A 1 127 ? -41.001 1.879 56.850 1.00 77.12 127 ALA A N 1
ATOM 996 C CA . ALA A 1 127 ? -41.263 1.005 57.997 1.00 77.12 127 ALA A CA 1
ATOM 997 C C . ALA A 1 127 ? -40.671 1.526 59.324 1.00 77.12 127 ALA A C 1
ATOM 999 O O . ALA A 1 127 ? -41.033 1.030 60.389 1.00 77.12 127 ALA A O 1
ATOM 1000 N N . ALA A 1 128 ? -39.739 2.482 59.260 1.00 73.12 128 ALA A N 1
ATOM 1001 C CA . ALA A 1 128 ? -39.076 3.081 60.419 1.00 73.12 128 ALA A CA 1
ATOM 1002 C C . ALA A 1 128 ? -39.692 4.425 60.866 1.00 73.12 128 ALA A C 1
ATOM 1004 O O . ALA A 1 128 ? -39.231 4.988 61.861 1.00 73.12 128 ALA A O 1
ATOM 1005 N N . ALA A 1 129 ? -40.687 4.936 60.132 1.00 59.50 129 ALA A N 1
ATOM 1006 C CA . ALA A 1 129 ? -41.435 6.163 60.415 1.00 59.50 129 ALA A CA 1
ATOM 1007 C C . ALA A 1 129 ? -42.816 5.842 61.004 1.00 59.50 129 ALA A C 1
ATOM 1009 O O . ALA A 1 129 ? -43.271 6.628 61.865 1.00 59.50 129 ALA A O 1
#

Secondary structure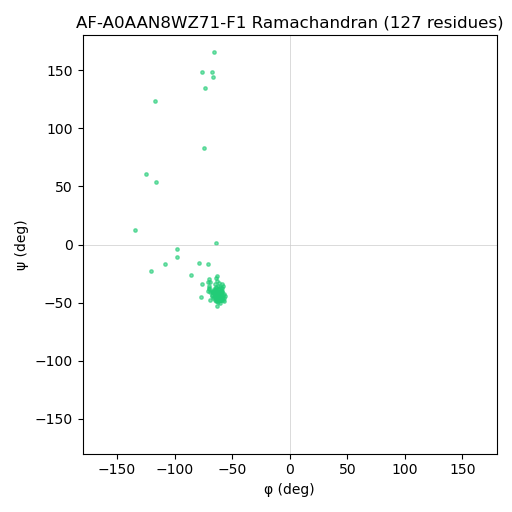 (DSSP, 8-state):
--TTHHHHHHHHHHHHHHHHHHHHHH--HHHHHHHHHHHHHHHHHS---HHHHHHHHSHHHHHHHHHHHHHHH-HHHHHHHHHHHHHHHHHHHHHHHHHHHHHHHHHHHHHHHHHHHHHHHHHHHHHT-

pLDDT: mean 90.81, std 9.93, range [50.41, 98.5]

Foldseek 3Di:
DPPCPVVVVVVCLVCVLLVLLVCCVPDDPVSVVVSVVVLVCCVVPPPRDPVSNVSNVVSPVNNVVVVVVVCVVCVVVVVVVVVVVVVVVVVVVVVVVVVVVVVVVVVVVVVVVVVVVVVVVVVVVVVVD